Protein AF-A0A5E7WND6-F1 (afdb_monomer_lite)

Secondary structure (DSSP, 8-state):
-HHHHHHHHHHHHHHHHHHHHHT-S-HHHHHHHHHHHHHHHHHHHHHTT-TTHHHHHHHHHTTS-HHHIIIIIIHHHHHHHHHHHS-HHHHHHSHHHHHHIIIIIHHHHHHHHHHHHHHHHHHHHHHHHHHH--S---SHHHHT--

Structure (mmCIF, N/CA/C/O backbone):
data_AF-A0A5E7WND6-F1
#
_entry.id   AF-A0A5E7WND6-F1
#
loop_
_atom_site.group_PDB
_atom_site.id
_atom_site.type_symbol
_atom_site.label_atom_id
_atom_site.label_alt_id
_atom_site.label_comp_id
_atom_site.label_asym_id
_atom_site.label_entity_id
_atom_site.label_seq_id
_atom_site.pdbx_PDB_ins_code
_atom_site.Cartn_x
_atom_site.Cartn_y
_atom_site.Cartn_z
_atom_site.occupancy
_atom_site.B_iso_or_equiv
_atom_site.auth_seq_id
_atom_site.auth_comp_id
_atom_site.auth_asym_id
_atom_site.auth_atom_id
_atom_site.pdbx_PDB_model_num
ATOM 1 N N . MET A 1 1 ? 3.570 12.535 22.776 1.00 65.75 1 MET A N 1
ATOM 2 C CA . MET A 1 1 ? 4.221 12.004 21.556 1.00 65.75 1 MET A CA 1
ATOM 3 C C . MET A 1 1 ? 4.885 10.653 21.803 1.00 65.75 1 MET A C 1
ATOM 5 O O . MET A 1 1 ? 4.454 9.694 21.185 1.00 65.75 1 MET A O 1
ATOM 9 N N . LEU A 1 2 ? 5.849 10.535 22.729 1.00 79.25 2 LEU A N 1
ATOM 10 C CA . LEU A 1 2 ? 6.517 9.253 23.033 1.00 79.25 2 LEU A CA 1
ATOM 11 C C . LEU A 1 2 ? 5.555 8.154 23.518 1.00 79.25 2 LEU A C 1
ATOM 13 O O . LEU A 1 2 ? 5.620 7.045 23.006 1.00 79.25 2 LEU A O 1
ATOM 17 N N . GLU A 1 3 ? 4.613 8.477 24.409 1.00 84.69 3 GLU A N 1
ATOM 18 C CA . GLU A 1 3 ? 3.592 7.526 24.892 1.00 84.69 3 GLU A CA 1
ATOM 19 C C . GLU A 1 3 ? 2.728 6.946 23.763 1.00 84.69 3 GLU A C 1
ATOM 21 O O . GLU A 1 3 ? 2.424 5.758 23.744 1.00 84.69 3 GLU A O 1
ATOM 26 N N . LEU A 1 4 ? 2.362 7.781 22.784 1.00 78.75 4 LEU A N 1
ATOM 27 C CA . LEU A 1 4 ? 1.543 7.363 21.650 1.00 78.75 4 LEU A CA 1
ATOM 28 C C . LEU A 1 4 ? 2.340 6.411 20.750 1.00 78.75 4 LEU A C 1
ATOM 30 O O . LEU A 1 4 ? 1.873 5.323 20.429 1.00 78.75 4 LEU A O 1
ATOM 34 N N . VAL A 1 5 ? 3.576 6.790 20.405 1.00 81.62 5 VAL A N 1
ATOM 35 C CA . VAL A 1 5 ? 4.489 5.958 19.606 1.00 81.62 5 VAL A CA 1
ATOM 36 C C . VAL A 1 5 ? 4.764 4.627 20.310 1.00 81.62 5 VAL A C 1
ATOM 38 O O . VAL A 1 5 ? 4.697 3.580 19.672 1.00 81.62 5 VAL A O 1
ATOM 41 N N . ALA A 1 6 ? 4.994 4.638 21.624 1.00 86.56 6 ALA A N 1
ATOM 42 C CA . ALA A 1 6 ? 5.178 3.429 22.419 1.00 86.56 6 ALA A CA 1
ATOM 43 C C . ALA A 1 6 ? 3.924 2.540 22.414 1.00 86.56 6 ALA A C 1
ATOM 45 O O . ALA A 1 6 ? 4.040 1.334 22.204 1.00 86.56 6 ALA A O 1
ATOM 46 N N . ALA A 1 7 ? 2.728 3.119 22.562 1.00 85.06 7 ALA A N 1
ATOM 47 C CA . ALA A 1 7 ? 1.472 2.379 22.469 1.00 85.06 7 ALA A CA 1
ATOM 48 C C . ALA A 1 7 ? 1.287 1.733 21.083 1.00 85.06 7 ALA A C 1
ATOM 50 O O . ALA A 1 7 ? 0.953 0.551 21.009 1.00 85.06 7 ALA A O 1
ATOM 51 N N . PHE A 1 8 ? 1.573 2.456 19.993 1.00 82.56 8 PHE A N 1
ATOM 52 C CA . PHE A 1 8 ? 1.521 1.917 18.628 1.00 82.56 8 PHE A CA 1
ATOM 53 C C . PHE A 1 8 ? 2.564 0.818 18.386 1.00 82.56 8 PHE A C 1
ATOM 55 O O . PHE A 1 8 ? 2.237 -0.194 17.763 1.00 82.56 8 PHE A O 1
ATOM 62 N N . ILE A 1 9 ? 3.793 0.964 18.893 1.00 86.44 9 ILE A N 1
ATOM 63 C CA . ILE A 1 9 ? 4.840 -0.067 18.789 1.00 86.44 9 ILE A CA 1
ATOM 64 C C . ILE A 1 9 ? 4.449 -1.314 19.590 1.00 86.44 9 ILE A C 1
ATOM 66 O O . ILE A 1 9 ? 4.546 -2.424 19.064 1.00 86.44 9 ILE A O 1
ATOM 70 N N . CYS A 1 10 ? 3.959 -1.156 20.823 1.00 89.50 10 CYS A N 1
ATOM 71 C CA . CYS A 1 10 ? 3.466 -2.264 21.644 1.00 89.50 10 CYS A CA 1
ATOM 72 C C . CYS A 1 10 ? 2.289 -2.975 20.975 1.00 89.50 10 CYS A C 1
ATOM 74 O O . CYS A 1 10 ? 2.291 -4.201 20.888 1.00 89.50 10 CYS A O 1
ATOM 76 N N . LEU A 1 11 ? 1.320 -2.221 20.450 1.00 83.75 11 LEU A N 1
ATOM 77 C CA . LEU A 1 11 ? 0.174 -2.769 19.733 1.00 83.75 11 LEU A CA 1
ATOM 78 C C . LEU A 1 11 ? 0.629 -3.526 18.476 1.00 83.75 11 LEU A C 1
ATOM 80 O O . LEU A 1 11 ? 0.272 -4.684 18.301 1.00 83.75 11 LEU A O 1
ATOM 84 N N . THR A 1 12 ? 1.490 -2.928 17.651 1.00 83.69 12 THR A N 1
ATOM 85 C CA . THR A 1 12 ? 2.042 -3.565 16.440 1.00 83.69 12 THR A CA 1
ATOM 86 C C . THR A 1 12 ? 2.806 -4.842 16.778 1.00 83.69 12 THR A C 1
ATOM 88 O O . THR A 1 12 ? 2.627 -5.865 16.116 1.00 83.69 12 THR A O 1
ATOM 91 N N . THR A 1 13 ? 3.618 -4.816 17.835 1.00 84.31 13 THR A N 1
ATOM 92 C CA . THR A 1 13 ? 4.364 -5.985 18.321 1.00 84.31 13 THR A CA 1
ATOM 93 C C . THR A 1 13 ? 3.415 -7.070 18.818 1.00 84.31 13 THR A C 1
ATOM 95 O O . THR A 1 13 ? 3.616 -8.239 18.501 1.00 84.31 13 THR A O 1
ATOM 98 N N . LEU A 1 14 ? 2.345 -6.702 19.527 1.00 85.12 14 LEU A N 1
ATOM 99 C CA . LEU A 1 14 ? 1.325 -7.634 20.001 1.00 85.12 14 LEU A CA 1
ATOM 100 C C . LEU A 1 14 ? 0.565 -8.275 18.832 1.00 85.12 14 LEU A C 1
ATOM 102 O O . LEU A 1 14 ? 0.455 -9.500 18.789 1.00 85.12 14 LEU A O 1
ATOM 106 N N . LEU A 1 15 ? 0.108 -7.491 17.849 1.00 75.56 1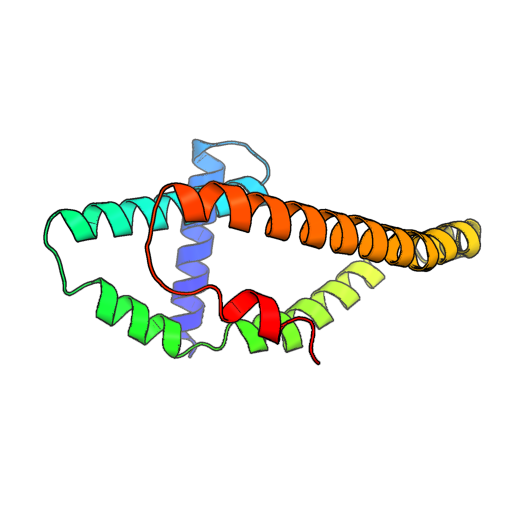5 LEU A N 1
ATOM 107 C CA . LEU A 1 15 ? -0.538 -8.025 16.642 1.00 75.56 15 LEU A CA 1
ATOM 108 C C . LEU A 1 15 ? 0.413 -8.924 15.838 1.00 75.56 15 LEU A C 1
ATOM 110 O O . LEU A 1 15 ? -0.004 -9.979 15.360 1.00 75.56 15 LEU A O 1
ATOM 114 N N . THR A 1 16 ? 1.686 -8.541 15.718 1.00 76.88 16 THR A N 1
ATOM 115 C CA . THR A 1 16 ? 2.716 -9.332 15.022 1.00 76.88 16 THR A CA 1
ATOM 116 C C . THR A 1 16 ? 3.015 -10.634 15.764 1.00 76.88 16 THR A C 1
ATOM 118 O O . THR A 1 16 ? 3.137 -11.688 15.144 1.00 76.88 16 THR A O 1
ATOM 121 N N . TYR A 1 17 ? 3.072 -10.596 17.095 1.00 79.56 17 TYR A N 1
ATOM 122 C CA . TYR A 1 17 ? 3.277 -11.773 17.936 1.00 79.56 17 TYR A CA 1
ATOM 123 C C . TYR A 1 17 ? 2.102 -12.754 17.842 1.00 79.56 17 TYR A C 1
ATOM 125 O O . TYR A 1 17 ? 2.309 -13.951 17.630 1.00 79.56 17 TYR A O 1
ATOM 133 N N . VAL A 1 18 ? 0.865 -12.250 17.933 1.00 76.12 18 VAL A N 1
ATOM 134 C CA . VAL A 1 18 ? -0.351 -13.054 17.727 1.00 76.12 18 VAL A CA 1
ATOM 135 C C . VAL A 1 18 ? -0.338 -13.676 16.334 1.00 76.12 18 VAL A C 1
ATOM 137 O O . VAL A 1 18 ? -0.625 -14.866 16.188 1.00 76.12 18 VAL A O 1
ATOM 140 N N . ASN A 1 19 ? 0.059 -12.907 15.319 1.00 69.44 19 ASN A N 1
ATOM 141 C CA . ASN A 1 19 ? 0.145 -13.405 13.959 1.00 69.44 19 ASN A CA 1
ATOM 142 C C . ASN A 1 19 ? 1.172 -14.541 13.793 1.00 69.44 19 ASN A C 1
ATOM 144 O O . ASN A 1 19 ? 0.848 -15.585 13.220 1.00 69.44 19 ASN A O 1
ATOM 148 N N . PHE A 1 20 ? 2.373 -14.372 14.351 1.00 67.38 20 PHE A N 1
ATOM 149 C CA . PHE A 1 20 ? 3.433 -15.379 14.303 1.00 67.38 20 PHE A CA 1
ATOM 150 C C . PHE A 1 20 ? 3.044 -16.662 15.053 1.00 67.38 20 PHE A C 1
ATOM 152 O O . PHE A 1 20 ? 3.383 -17.762 14.618 1.00 67.38 20 PHE A O 1
ATOM 159 N N . ARG A 1 21 ? 2.298 -16.542 16.163 1.00 67.75 21 ARG A N 1
ATOM 160 C CA . ARG A 1 21 ? 1.903 -17.686 16.998 1.00 67.75 21 ARG A CA 1
ATOM 161 C C . ARG A 1 21 ? 0.748 -18.508 16.420 1.00 67.75 21 ARG A C 1
ATOM 163 O O . ARG A 1 21 ? 0.755 -19.722 16.607 1.00 67.75 21 ARG A O 1
ATOM 170 N N . PHE A 1 22 ? -0.232 -17.879 15.768 1.00 61.62 22 PHE A N 1
ATOM 171 C CA . PHE A 1 22 ? -1.451 -18.569 15.322 1.00 61.62 22 PHE A CA 1
ATOM 172 C C . PHE A 1 22 ? -1.434 -19.025 13.862 1.00 61.62 22 PHE A C 1
ATOM 174 O O . PHE A 1 22 ? -2.153 -19.965 13.534 1.00 61.62 22 PHE A O 1
ATOM 181 N N . ILE A 1 23 ? -0.680 -18.356 12.981 1.00 60.50 23 ILE A N 1
ATOM 182 C CA . ILE A 1 23 ? -0.946 -18.453 11.539 1.00 60.50 23 ILE A CA 1
ATOM 183 C C . ILE A 1 23 ? 0.254 -19.008 10.751 1.00 60.50 23 ILE A C 1
ATOM 185 O O . ILE A 1 23 ? 0.041 -19.738 9.792 1.00 60.50 23 ILE A O 1
ATOM 189 N N . GLY A 1 24 ? 1.511 -18.742 11.127 1.00 58.09 24 GLY A N 1
ATOM 190 C CA . GLY A 1 24 ? 2.678 -19.275 10.394 1.00 58.09 24 GLY A CA 1
ATOM 191 C C . GLY A 1 24 ? 2.791 -18.824 8.922 1.00 58.09 24 GLY A C 1
ATOM 192 O O . GLY A 1 24 ? 3.603 -19.369 8.178 1.00 58.09 24 GLY A O 1
ATOM 193 N N . LEU A 1 25 ? 1.988 -17.840 8.494 1.00 56.91 25 LEU A N 1
ATOM 194 C CA . LEU A 1 25 ? 2.038 -17.226 7.163 1.00 56.91 25 LEU A CA 1
ATOM 195 C C . LEU A 1 25 ? 3.001 -16.020 7.133 1.00 56.91 25 LEU A C 1
ATOM 197 O O . LEU A 1 25 ? 3.330 -15.473 8.188 1.00 56.91 25 LEU A O 1
ATOM 201 N N . PRO A 1 26 ? 3.434 -15.576 5.932 1.00 69.62 26 PRO A N 1
ATOM 202 C CA . PRO A 1 26 ? 4.257 -14.384 5.756 1.00 69.62 26 PRO A CA 1
ATOM 203 C C . PRO A 1 26 ? 3.719 -13.178 6.550 1.00 69.62 26 PRO A C 1
ATOM 205 O O . PRO A 1 26 ? 2.513 -12.904 6.495 1.00 69.62 26 PRO A O 1
ATOM 208 N N . PRO A 1 27 ? 4.590 -12.426 7.249 1.00 69.56 27 PRO A N 1
ATOM 209 C CA . PRO A 1 27 ? 4.184 -11.418 8.234 1.00 69.56 27 PRO A CA 1
ATOM 210 C C . PRO A 1 27 ? 3.282 -10.312 7.659 1.00 69.56 27 PRO A C 1
ATOM 212 O O . PRO A 1 27 ? 2.427 -9.781 8.361 1.00 69.56 27 PRO A O 1
ATOM 215 N N . THR A 1 28 ? 3.403 -9.998 6.368 1.00 78.75 28 THR A N 1
ATOM 216 C CA . THR A 1 28 ? 2.577 -8.994 5.675 1.00 78.75 28 THR A CA 1
ATOM 217 C C . THR A 1 28 ? 1.109 -9.398 5.535 1.00 78.75 28 THR A C 1
ATOM 219 O O . THR A 1 28 ? 0.222 -8.600 5.836 1.00 78.75 28 THR A O 1
ATOM 222 N N . ILE A 1 29 ? 0.830 -10.636 5.117 1.00 80.81 29 ILE A N 1
ATOM 223 C CA . ILE A 1 29 ? -0.546 -11.157 5.003 1.00 80.81 29 ILE A CA 1
ATOM 224 C C . ILE A 1 29 ? -1.174 -11.229 6.393 1.00 80.81 29 ILE A C 1
ATOM 226 O O . ILE A 1 29 ? -2.340 -10.902 6.606 1.00 80.81 29 ILE A O 1
ATOM 230 N N . GLY A 1 30 ? -0.360 -11.631 7.356 1.00 77.31 30 GLY A N 1
ATOM 231 C CA . GLY A 1 30 ? -0.778 -11.843 8.713 1.00 77.31 30 GLY A CA 1
ATOM 232 C C . GLY A 1 30 ? -1.261 -10.602 9.457 1.00 77.31 30 GLY A C 1
ATOM 233 O O . GLY A 1 30 ? -2.340 -10.622 10.052 1.00 77.31 30 GLY A O 1
ATOM 234 N N . VAL A 1 31 ? -0.488 -9.518 9.387 1.00 80.56 31 VAL A N 1
ATOM 235 C CA . VAL A 1 31 ? -0.861 -8.229 9.992 1.00 80.56 31 VAL A CA 1
ATOM 236 C C . VAL A 1 31 ? -2.102 -7.635 9.313 1.00 80.56 31 VAL A C 1
ATOM 238 O O . VAL A 1 31 ? -2.960 -7.069 9.986 1.00 80.56 31 VAL A O 1
ATOM 241 N N . MET A 1 32 ? -2.252 -7.810 7.995 1.00 84.06 32 MET A N 1
ATOM 242 C CA . MET A 1 32 ? -3.440 -7.341 7.271 1.00 84.06 32 MET A CA 1
ATOM 243 C C . MET A 1 32 ? -4.717 -8.060 7.735 1.00 84.06 32 MET A C 1
ATOM 245 O O . MET A 1 32 ? -5.732 -7.412 7.992 1.00 84.06 32 MET A O 1
ATOM 249 N N . VAL A 1 33 ? -4.673 -9.388 7.889 1.00 84.38 33 VAL A N 1
ATOM 250 C CA . VAL A 1 33 ? -5.832 -10.182 8.334 1.00 84.38 33 VAL A CA 1
ATOM 251 C C . VAL A 1 33 ? -6.207 -9.872 9.783 1.00 84.38 33 VAL A C 1
ATOM 253 O O . VAL A 1 33 ? -7.394 -9.748 10.084 1.00 84.38 33 VAL A O 1
ATOM 256 N N . THR A 1 34 ? -5.233 -9.714 10.685 1.00 81.25 34 THR A N 1
ATOM 257 C CA . THR A 1 34 ? -5.524 -9.372 12.087 1.00 81.25 34 THR A CA 1
ATOM 258 C C . THR A 1 34 ? -6.104 -7.966 12.222 1.00 81.25 34 THR A C 1
ATOM 260 O O . THR A 1 34 ? -7.048 -7.787 12.990 1.00 81.25 34 THR A O 1
ATOM 263 N N . ALA A 1 35 ? -5.626 -6.993 11.438 1.00 83.25 35 ALA A N 1
ATOM 264 C CA . ALA A 1 35 ? -6.201 -5.648 11.393 1.00 83.25 35 ALA A CA 1
ATOM 265 C C . ALA A 1 35 ? -7.648 -5.651 10.863 1.00 83.25 35 ALA A C 1
ATOM 267 O O . ALA A 1 35 ? -8.525 -5.023 11.458 1.00 83.25 35 ALA A O 1
ATOM 268 N N . LEU A 1 36 ? -7.921 -6.405 9.791 1.00 85.94 36 LEU A N 1
ATOM 269 C CA . LEU A 1 36 ? -9.275 -6.568 9.249 1.00 85.94 36 LEU A CA 1
ATOM 270 C C . LEU A 1 36 ? -10.215 -7.250 10.246 1.00 85.94 36 LEU A C 1
ATOM 272 O O . LEU A 1 36 ? -11.326 -6.772 10.467 1.00 85.94 36 LEU A O 1
ATOM 276 N N . MET A 1 37 ? -9.766 -8.331 10.885 1.00 85.81 37 MET A N 1
ATOM 277 C CA . MET A 1 37 ? -10.540 -9.004 11.927 1.00 85.81 37 MET A CA 1
ATOM 278 C C . MET A 1 37 ? -10.828 -8.068 13.095 1.00 85.81 37 MET A C 1
ATOM 280 O O . MET A 1 37 ? -11.966 -8.008 13.538 1.00 85.81 37 MET A O 1
ATOM 284 N N . PHE A 1 38 ? -9.843 -7.296 13.557 1.00 82.81 38 PHE A N 1
ATOM 285 C CA . PHE A 1 38 ? -10.037 -6.319 14.627 1.00 82.81 38 PHE A CA 1
ATOM 286 C C . PHE A 1 38 ? -11.072 -5.249 14.248 1.00 82.81 38 PHE A C 1
ATOM 288 O O . PHE A 1 38 ? -11.950 -4.942 15.051 1.00 82.81 38 PHE A O 1
ATOM 295 N N . SER A 1 39 ? -11.030 -4.745 13.010 1.00 83.38 39 SER A N 1
ATOM 296 C CA . SER A 1 39 ? -12.030 -3.805 12.488 1.00 83.38 39 SER A CA 1
ATOM 297 C C . SER A 1 39 ? -13.438 -4.414 12.451 1.00 83.38 39 SER A C 1
ATOM 299 O O . SER A 1 39 ? -14.383 -3.790 12.930 1.00 83.38 39 SER A O 1
ATOM 301 N N . LEU A 1 40 ? -13.582 -5.654 11.972 1.00 85.00 40 LEU A N 1
ATOM 302 C CA . LEU A 1 40 ? -14.865 -6.365 11.968 1.00 85.00 40 LEU A CA 1
ATOM 303 C C . LEU A 1 40 ? -15.384 -6.642 13.384 1.00 85.00 40 LEU A C 1
ATOM 305 O O . LEU A 1 40 ? -16.583 -6.535 13.631 1.00 85.00 40 LEU A O 1
ATOM 309 N N . LEU A 1 41 ? -14.494 -6.978 14.317 1.00 84.06 41 LEU A N 1
ATOM 310 C CA . LEU A 1 41 ? -14.837 -7.258 15.710 1.00 84.06 41 LEU A CA 1
ATOM 311 C C . LEU A 1 41 ? -15.322 -5.984 16.410 1.00 84.06 41 LEU A C 1
ATOM 313 O O . LEU A 1 41 ? -16.358 -6.017 17.070 1.00 84.06 41 LEU A O 1
ATOM 317 N N . LEU A 1 42 ? -14.640 -4.853 16.197 1.00 78.75 42 LEU A N 1
ATOM 318 C CA . LEU A 1 42 ? -15.084 -3.534 16.661 1.00 78.75 42 LEU A CA 1
ATOM 319 C C . LEU A 1 42 ? -16.443 -3.142 16.067 1.00 78.75 42 LEU A C 1
ATOM 321 O O . LEU A 1 42 ? -17.329 -2.718 16.808 1.00 78.75 42 LEU A O 1
ATOM 325 N N . GLN A 1 43 ? -16.638 -3.339 14.760 1.00 80.81 43 GLN A N 1
ATOM 326 C CA . GLN A 1 43 ? -17.919 -3.067 14.101 1.00 80.81 43 GLN A CA 1
ATOM 327 C C . GLN A 1 43 ? -19.044 -3.963 14.650 1.00 80.81 43 GLN A C 1
ATOM 329 O O . GLN A 1 43 ? -20.163 -3.496 14.864 1.00 80.81 43 GLN A O 1
ATOM 334 N N . GLY A 1 44 ? -18.752 -5.240 14.913 1.00 81.31 44 GLY A N 1
ATOM 335 C CA . GLY A 1 44 ? -19.697 -6.184 15.512 1.00 81.31 44 GLY A CA 1
ATOM 336 C C . GLY A 1 44 ? -20.052 -5.837 16.960 1.00 81.31 44 GLY A C 1
ATOM 337 O O . GLY A 1 44 ? -21.219 -5.905 17.341 1.00 81.31 44 GLY A O 1
ATOM 338 N N . LEU A 1 45 ? -19.070 -5.400 17.754 1.00 77.38 45 LEU A N 1
ATOM 339 C CA . LEU A 1 45 ? -19.267 -4.912 19.124 1.00 77.38 45 LEU A CA 1
ATOM 340 C C . LEU A 1 45 ? -20.106 -3.624 19.164 1.00 77.38 45 LEU A C 1
ATOM 342 O O . LEU A 1 45 ? -20.927 -3.468 20.068 1.00 77.38 45 LEU A O 1
ATOM 346 N N . SER A 1 46 ? -19.950 -2.734 18.177 1.00 71.38 46 SER A N 1
ATOM 347 C CA . SER A 1 46 ? -20.763 -1.513 18.048 1.00 71.38 46 SER A CA 1
ATOM 348 C C . SER A 1 46 ? -22.256 -1.842 17.886 1.00 71.38 46 SER A C 1
ATOM 350 O O . SER A 1 46 ? -23.105 -1.247 18.552 1.00 71.38 46 SER A O 1
ATOM 352 N N . PHE A 1 47 ? -22.584 -2.889 17.119 1.00 69.19 47 PHE A N 1
ATOM 353 C CA . PHE A 1 47 ? -23.965 -3.342 16.900 1.00 69.19 47 PHE A CA 1
ATOM 354 C C . PHE A 1 47 ? -24.656 -3.885 18.170 1.00 69.19 47 PHE A C 1
ATOM 356 O O . PHE A 1 47 ? -25.882 -3.907 18.243 1.00 69.19 47 PHE A O 1
ATOM 363 N N . ILE A 1 48 ? -23.883 -4.304 19.180 1.00 68.94 48 ILE A N 1
ATOM 364 C CA . ILE A 1 48 ? -24.373 -4.862 20.456 1.00 68.94 48 ILE A CA 1
ATOM 365 C C . ILE A 1 48 ? -24.577 -3.784 21.547 1.00 68.94 48 ILE A C 1
ATOM 367 O O . ILE A 1 48 ? -25.087 -4.089 22.624 1.00 68.94 48 ILE A O 1
ATOM 371 N N . GLY A 1 49 ? -24.308 -2.503 21.254 1.00 59.56 49 GLY A N 1
ATOM 372 C CA . GLY A 1 49 ? -24.827 -1.385 22.057 1.00 59.56 49 GLY A CA 1
ATOM 373 C C . GLY A 1 49 ? -23.830 -0.683 22.984 1.00 59.56 49 GLY A C 1
ATOM 374 O O . GLY A 1 49 ? -24.220 -0.236 24.061 1.00 59.56 49 GLY A O 1
ATOM 375 N N . TYR A 1 50 ? -22.566 -0.524 22.573 1.00 55.81 50 TYR A N 1
ATOM 376 C CA . TYR A 1 50 ? -21.588 0.323 23.279 1.00 55.81 50 TYR A CA 1
ATOM 377 C C . TYR A 1 50 ? -21.196 1.563 22.436 1.00 55.81 50 TYR A C 1
ATOM 379 O O . TYR A 1 50 ? -20.115 1.596 21.847 1.00 55.81 50 TYR A O 1
ATOM 387 N N . PRO A 1 51 ? -22.049 2.607 22.364 1.00 58.25 51 PRO A N 1
ATOM 388 C CA . PRO A 1 51 ? -21.882 3.735 21.433 1.00 58.25 51 PRO A CA 1
ATOM 389 C C . PRO A 1 51 ? -20.729 4.708 21.762 1.00 58.25 51 PRO A C 1
ATOM 391 O O . PRO A 1 51 ? -20.495 5.645 21.013 1.00 58.25 51 PRO A O 1
ATOM 394 N N . GLY A 1 52 ? -19.992 4.519 22.864 1.00 58.84 52 GLY A N 1
ATOM 395 C CA . GLY A 1 52 ? -18.954 5.466 23.313 1.00 58.84 52 GLY A CA 1
ATOM 396 C C . GLY A 1 52 ? -17.507 5.122 22.930 1.00 58.84 52 GLY A C 1
ATOM 397 O O . GLY A 1 52 ? -16.601 5.916 23.187 1.00 58.84 52 GLY A O 1
ATOM 398 N N . LEU A 1 53 ? -17.251 3.935 22.369 1.00 58.91 53 LEU A N 1
ATOM 399 C CA . LEU A 1 53 ? -15.888 3.507 22.009 1.00 58.91 53 LEU A CA 1
ATOM 400 C C . LEU A 1 53 ? -15.422 4.118 20.683 1.00 58.91 53 LEU A C 1
ATOM 402 O O . LEU A 1 53 ? -14.242 4.426 20.530 1.00 58.91 53 LEU A O 1
ATOM 406 N N . GLU A 1 54 ? -16.347 4.328 19.751 1.00 62.12 54 GLU A N 1
ATOM 407 C CA . GLU A 1 54 ? -16.034 4.787 18.400 1.00 62.12 54 GLU A CA 1
ATOM 408 C C . GLU A 1 54 ? -15.558 6.246 18.387 1.00 62.12 54 GLU A C 1
ATOM 410 O O . GLU A 1 54 ? -14.522 6.545 17.798 1.00 62.12 54 GLU A O 1
ATOM 415 N N . GLU A 1 55 ? -16.220 7.136 19.135 1.00 63.31 55 GLU A N 1
ATOM 416 C CA . GLU A 1 55 ? -15.848 8.557 19.215 1.00 63.31 55 GLU A CA 1
ATOM 417 C C . GLU A 1 55 ? -14.452 8.770 19.816 1.00 63.31 55 GLU A C 1
ATOM 419 O O . GLU A 1 55 ? -13.667 9.580 19.319 1.00 63.31 55 GLU A O 1
ATOM 424 N N . ARG A 1 56 ? -14.099 8.007 20.859 1.00 63.81 56 ARG A N 1
ATOM 425 C CA . ARG A 1 56 ? -12.758 8.068 21.459 1.00 63.81 56 ARG A CA 1
ATOM 426 C C . ARG A 1 56 ? -11.698 7.579 20.484 1.00 63.81 56 ARG A C 1
ATOM 428 O O . ARG A 1 56 ? -10.674 8.234 20.323 1.00 63.81 56 ARG A O 1
ATOM 435 N N . VAL A 1 57 ? -11.942 6.459 19.811 1.00 63.28 57 VAL A N 1
ATOM 436 C CA . VAL A 1 57 ? -11.004 5.913 18.822 1.00 63.28 57 VAL A CA 1
ATOM 437 C C . VAL A 1 57 ? -10.833 6.879 17.642 1.00 63.28 57 VAL A C 1
ATOM 439 O O . VAL A 1 57 ? -9.700 7.140 17.240 1.00 63.28 57 VAL A O 1
ATOM 442 N N . GLN A 1 58 ? -11.911 7.498 17.155 1.00 65.94 58 GLN A N 1
ATOM 443 C CA . GLN A 1 58 ? -11.856 8.503 16.087 1.00 65.94 58 GLN A CA 1
ATOM 444 C C . GLN A 1 58 ? -11.065 9.755 16.488 1.00 65.94 58 GLN A C 1
ATOM 446 O O . GLN A 1 58 ? -10.264 10.243 15.693 1.00 65.94 58 GLN A O 1
ATOM 451 N N . GLN A 1 59 ? -11.219 10.250 17.720 1.00 68.56 59 GLN A N 1
ATOM 452 C CA . GLN A 1 59 ? -10.444 11.396 18.211 1.00 68.56 59 GLN A CA 1
ATOM 453 C C . GLN A 1 59 ? -8.946 11.091 18.337 1.00 68.56 59 GLN A C 1
ATOM 455 O O . GLN A 1 59 ? -8.129 11.963 18.050 1.00 68.56 59 GLN A O 1
ATOM 460 N N . LEU A 1 60 ? -8.571 9.868 18.735 1.00 64.69 60 LEU A N 1
ATOM 461 C CA . LEU A 1 60 ? -7.164 9.453 18.781 1.00 64.69 60 LEU A CA 1
ATOM 462 C C . LEU A 1 60 ? -6.555 9.311 17.376 1.00 64.69 60 LEU A C 1
ATOM 464 O O . LEU A 1 60 ? -5.398 9.675 17.173 1.00 64.69 60 LEU A O 1
ATOM 468 N N . ILE A 1 61 ? -7.321 8.797 16.411 1.00 66.56 61 ILE A N 1
ATOM 469 C CA . ILE A 1 61 ? -6.868 8.600 15.024 1.00 66.56 61 ILE A CA 1
ATOM 470 C C . ILE A 1 61 ? -6.793 9.940 14.277 1.00 66.56 61 ILE A C 1
ATOM 472 O O . ILE A 1 61 ? -5.829 10.175 13.557 1.00 66.56 61 ILE A O 1
ATOM 476 N N . GLY A 1 62 ? -7.755 10.845 14.484 1.00 67.75 62 GLY A N 1
ATOM 477 C CA . GLY A 1 62 ? -7.814 12.154 13.818 1.00 67.75 62 GLY A CA 1
ATOM 478 C C . GLY A 1 62 ? -6.703 13.135 14.213 1.00 67.75 62 GLY A C 1
ATOM 479 O O . GLY A 1 62 ? -6.549 14.169 13.572 1.00 67.75 62 GLY A O 1
ATOM 480 N N . GLN A 1 63 ? -5.915 12.825 15.245 1.00 68.06 63 GLN A N 1
ATOM 481 C CA . GLN A 1 63 ? -4.727 13.604 15.615 1.00 68.06 63 GLN A CA 1
ATOM 482 C C . GLN A 1 63 ? -3.494 13.265 14.767 1.00 68.06 63 GLN A C 1
ATOM 484 O O . GLN A 1 63 ? -2.492 13.978 14.843 1.00 68.06 63 GLN A O 1
ATOM 489 N N . ILE A 1 64 ? -3.541 12.180 13.990 1.00 67.62 64 ILE A N 1
ATOM 490 C CA . ILE A 1 64 ? -2.412 11.685 13.205 1.00 67.62 64 ILE A CA 1
ATOM 491 C C . ILE A 1 64 ? -2.760 11.802 11.724 1.00 67.62 64 ILE A C 1
ATOM 493 O O . ILE A 1 64 ? -3.644 11.111 11.220 1.00 67.62 64 ILE A O 1
ATOM 497 N N . ASP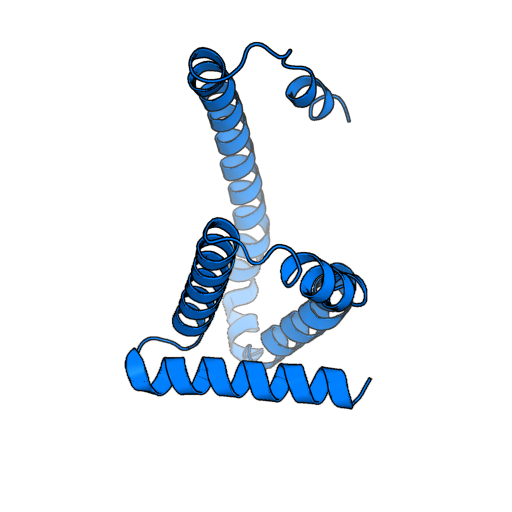 A 1 65 ? -2.016 12.640 11.006 1.00 73.88 65 ASP A N 1
ATOM 498 C CA . ASP A 1 65 ? -2.091 12.694 9.549 1.00 73.88 65 ASP A CA 1
ATOM 499 C C . ASP A 1 65 ? -1.277 11.536 8.952 1.00 73.88 65 ASP A C 1
ATOM 501 O O . ASP A 1 65 ? -0.113 11.667 8.567 1.00 73.88 65 ASP A O 1
ATOM 505 N N . PHE A 1 66 ? -1.877 10.341 8.952 1.00 76.81 66 PHE A N 1
ATOM 506 C CA . PHE A 1 66 ? -1.263 9.151 8.359 1.00 76.81 66 PHE A CA 1
ATOM 507 C C . PHE A 1 66 ? -0.946 9.365 6.879 1.00 76.81 66 PHE A C 1
ATOM 509 O O . PHE A 1 66 ? 0.028 8.804 6.387 1.00 76.81 66 PHE A O 1
ATOM 516 N N . GLY A 1 67 ? -1.752 10.167 6.177 1.00 84.00 67 GLY A N 1
ATOM 517 C CA . GLY A 1 67 ? -1.531 10.492 4.774 1.00 84.00 67 GLY A CA 1
ATOM 518 C C . GLY A 1 67 ? -0.178 11.163 4.583 1.00 84.00 67 GLY A C 1
ATOM 519 O O . GLY A 1 67 ? 0.653 10.636 3.845 1.00 84.00 67 GLY A O 1
ATOM 520 N N . ASP A 1 68 ? 0.069 12.258 5.299 1.00 84.31 68 ASP A N 1
ATOM 521 C CA . ASP A 1 68 ? 1.331 13.000 5.213 1.00 84.31 68 ASP A CA 1
ATOM 522 C C . ASP A 1 68 ? 2.532 12.168 5.697 1.00 84.31 68 ASP A C 1
ATOM 524 O O . ASP A 1 68 ? 3.559 12.079 5.019 1.00 84.31 68 ASP A O 1
ATOM 528 N N . LEU A 1 69 ? 2.391 11.450 6.815 1.00 83.75 69 LEU A N 1
ATOM 529 C CA . LEU A 1 69 ? 3.462 10.591 7.334 1.00 83.75 69 LEU A CA 1
ATOM 530 C C . LEU A 1 69 ? 3.830 9.455 6.363 1.00 83.75 69 LEU A C 1
ATOM 532 O O . LEU A 1 69 ? 5.011 9.159 6.165 1.00 83.75 69 LEU A O 1
ATOM 536 N N . LEU A 1 70 ? 2.844 8.806 5.740 1.00 84.75 70 LEU A N 1
ATOM 537 C CA . LEU A 1 70 ? 3.083 7.678 4.837 1.00 84.75 70 LEU A CA 1
ATOM 538 C C . LEU A 1 70 ? 3.541 8.143 3.448 1.00 84.75 70 LEU A C 1
ATOM 540 O O . LEU A 1 70 ? 4.495 7.578 2.906 1.00 84.75 70 LEU A O 1
ATOM 544 N N . MET A 1 71 ? 2.886 9.159 2.879 1.00 88.88 71 MET A N 1
ATOM 545 C CA . MET A 1 71 ? 3.194 9.663 1.536 1.00 88.88 71 MET A CA 1
ATOM 546 C C . MET A 1 71 ? 4.480 10.480 1.497 1.00 88.88 71 MET A C 1
ATOM 548 O O . MET A 1 71 ? 5.301 10.262 0.609 1.00 88.88 71 MET A O 1
ATOM 552 N N . ASN A 1 72 ? 4.667 11.409 2.436 1.00 87.81 72 ASN A N 1
ATOM 553 C CA . ASN A 1 72 ? 5.773 12.362 2.371 1.00 87.81 72 ASN A CA 1
ATOM 554 C C . ASN A 1 72 ? 7.063 11.780 2.976 1.00 87.81 72 ASN A C 1
ATOM 556 O O . ASN A 1 72 ? 8.147 11.910 2.399 1.00 87.81 72 ASN A O 1
ATOM 560 N N . TRP A 1 73 ? 6.950 11.070 4.103 1.00 88.69 73 TRP A N 1
ATOM 561 C CA . TRP A 1 73 ? 8.109 10.510 4.806 1.00 88.69 73 TRP A CA 1
ATOM 562 C C . TRP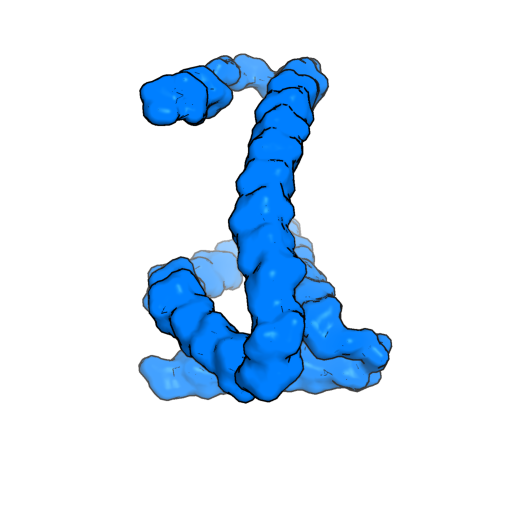 A 1 73 ? 8.374 9.045 4.456 1.00 88.69 73 TRP A C 1
ATOM 564 O O . TRP A 1 73 ? 9.435 8.717 3.919 1.00 88.69 73 TRP A O 1
ATOM 574 N N . MET A 1 74 ? 7.433 8.146 4.763 1.00 90.75 74 MET A N 1
ATOM 575 C CA . MET A 1 74 ? 7.700 6.703 4.731 1.00 90.75 74 MET A CA 1
ATOM 576 C C . MET A 1 74 ? 8.006 6.188 3.317 1.00 90.75 74 MET A C 1
ATOM 578 O O . MET A 1 74 ? 8.948 5.414 3.151 1.00 90.75 74 MET A O 1
ATOM 582 N N . LEU A 1 75 ? 7.277 6.645 2.291 1.00 91.56 75 LEU A N 1
ATOM 583 C CA . LEU A 1 75 ? 7.552 6.283 0.895 1.00 91.56 75 LEU A CA 1
ATOM 584 C C . LEU A 1 75 ? 8.954 6.694 0.440 1.00 91.56 75 LEU A C 1
ATOM 586 O O . LEU A 1 75 ? 9.649 5.886 -0.171 1.00 91.56 75 LEU A O 1
ATOM 590 N N . SER A 1 76 ? 9.389 7.914 0.760 1.00 90.94 76 SER A N 1
ATOM 591 C CA . SER A 1 76 ? 10.720 8.412 0.398 1.00 90.94 76 SER A CA 1
ATOM 592 C C . SER A 1 76 ? 11.826 7.532 0.994 1.00 90.94 76 SER A C 1
ATOM 594 O O . SER A 1 76 ? 12.750 7.121 0.287 1.00 90.94 76 SER A O 1
ATOM 596 N N . PHE A 1 77 ? 11.698 7.155 2.272 1.00 91.69 77 PHE A N 1
ATOM 597 C CA . PHE A 1 77 ? 12.632 6.229 2.920 1.00 91.69 77 PHE A CA 1
ATOM 598 C C . PHE A 1 77 ? 12.570 4.812 2.336 1.00 91.69 77 PHE A C 1
ATOM 600 O O . PHE A 1 77 ? 13.615 4.185 2.166 1.00 91.69 77 PHE A O 1
ATOM 607 N N . LEU A 1 78 ? 11.379 4.309 1.995 1.00 91.75 78 LEU A N 1
ATOM 608 C CA . LEU A 1 78 ? 11.209 2.989 1.378 1.00 91.75 78 LEU A CA 1
ATOM 609 C C . LEU A 1 78 ? 11.800 2.928 -0.035 1.00 91.75 78 LEU A C 1
ATOM 611 O O . LEU A 1 78 ? 12.427 1.928 -0.381 1.00 91.75 78 LEU A O 1
ATOM 615 N N . LEU A 1 79 ? 11.657 3.988 -0.833 1.00 90.31 79 LEU A N 1
ATOM 616 C CA . LEU A 1 79 ? 12.268 4.087 -2.162 1.00 90.31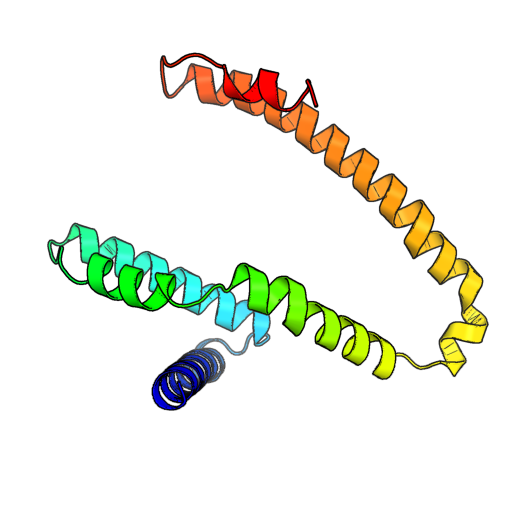 79 LEU A CA 1
ATOM 617 C C . LEU A 1 79 ? 13.797 4.134 -2.070 1.00 90.31 79 LEU A C 1
ATOM 619 O O . LEU A 1 79 ? 14.479 3.472 -2.854 1.00 90.31 79 LEU A O 1
ATOM 623 N N . PHE A 1 80 ? 14.341 4.842 -1.077 1.00 89.06 80 PHE A N 1
ATOM 624 C CA . PHE A 1 80 ? 15.777 4.832 -0.801 1.00 89.06 80 PHE A CA 1
ATOM 625 C C . PHE A 1 80 ? 16.271 3.452 -0.337 1.00 89.06 80 PHE A C 1
ATOM 627 O O . PHE A 1 80 ? 17.257 2.938 -0.865 1.00 89.06 80 PHE A O 1
ATOM 634 N N . ALA A 1 81 ? 15.566 2.811 0.599 1.00 90.31 81 ALA A N 1
ATOM 635 C CA . ALA A 1 81 ? 15.899 1.470 1.078 1.00 90.31 81 ALA A CA 1
ATOM 636 C C . ALA A 1 81 ? 15.820 0.420 -0.046 1.00 90.31 81 ALA A C 1
ATOM 638 O O . ALA A 1 81 ? 16.696 -0.439 -0.157 1.00 90.31 81 ALA A O 1
ATOM 639 N N . GLY A 1 82 ? 14.812 0.527 -0.915 1.00 85.50 82 GLY A N 1
ATOM 640 C CA . GLY A 1 82 ? 14.675 -0.296 -2.112 1.00 85.50 82 GLY A CA 1
ATOM 641 C C . GLY A 1 82 ? 15.845 -0.108 -3.077 1.00 85.50 82 GLY A C 1
ATOM 642 O O . GLY A 1 82 ? 16.380 -1.094 -3.570 1.00 85.50 82 GLY A O 1
ATOM 643 N N . ALA A 1 83 ? 16.305 1.128 -3.288 1.00 86.50 83 ALA A N 1
ATOM 644 C CA . ALA A 1 83 ? 17.477 1.405 -4.118 1.00 86.50 83 ALA A CA 1
ATOM 645 C C . ALA A 1 83 ? 18.793 0.886 -3.503 1.00 86.50 83 ALA A C 1
ATOM 647 O O . ALA A 1 83 ? 19.682 0.478 -4.246 1.00 86.50 83 ALA A O 1
ATOM 648 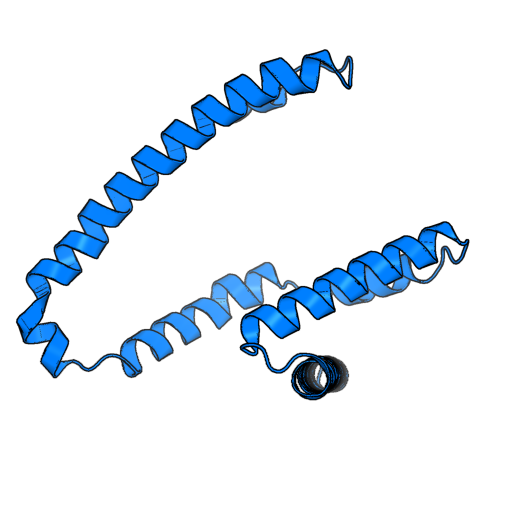N N . LEU A 1 84 ? 18.920 0.865 -2.169 1.00 85.94 84 LEU A N 1
ATOM 649 C CA . LEU A 1 84 ? 20.121 0.386 -1.468 1.00 85.94 84 LEU A CA 1
ATOM 650 C C . LEU A 1 84 ? 20.225 -1.149 -1.460 1.00 85.94 84 LEU A C 1
ATOM 652 O O . LEU A 1 84 ? 21.323 -1.686 -1.572 1.00 85.94 84 LEU A O 1
ATOM 656 N N . HIS A 1 85 ? 19.097 -1.867 -1.391 1.00 83.19 85 HIS A N 1
ATOM 657 C CA . HIS A 1 85 ? 19.072 -3.335 -1.515 1.00 83.19 85 HIS A CA 1
ATOM 658 C C . HIS A 1 85 ? 19.434 -3.809 -2.939 1.00 83.19 85 HIS A C 1
ATOM 660 O O . HIS A 1 85 ? 19.800 -4.963 -3.154 1.00 83.19 85 HIS A O 1
ATOM 666 N N . VAL A 1 86 ? 19.333 -2.929 -3.935 1.00 79.38 86 VAL A N 1
ATOM 667 C CA . VAL A 1 86 ? 19.538 -3.271 -5.340 1.00 79.38 86 VAL A CA 1
ATOM 668 C C . VAL A 1 86 ? 21.028 -3.245 -5.703 1.00 79.38 86 VAL A C 1
ATOM 670 O O . VAL A 1 86 ? 21.695 -2.214 -5.648 1.00 79.38 86 VAL A O 1
ATOM 673 N N . ASN A 1 87 ? 21.554 -4.394 -6.141 1.00 78.12 87 ASN A N 1
ATOM 674 C CA . ASN A 1 87 ? 22.939 -4.511 -6.595 1.00 78.12 87 ASN A CA 1
ATOM 675 C C . ASN A 1 87 ? 23.180 -3.675 -7.865 1.00 78.12 87 ASN A C 1
ATOM 677 O O . ASN A 1 87 ? 22.791 -4.048 -8.974 1.00 78.12 87 ASN A O 1
ATOM 681 N N . LEU A 1 88 ? 23.892 -2.556 -7.706 1.00 74.00 88 LEU A N 1
ATOM 682 C CA . LEU A 1 88 ? 24.243 -1.627 -8.790 1.00 74.00 88 LEU A CA 1
ATOM 683 C C . LEU A 1 88 ? 25.042 -2.294 -9.928 1.00 74.00 88 LEU A C 1
ATOM 685 O O . LEU A 1 88 ? 24.988 -1.836 -11.072 1.00 74.00 88 LEU A O 1
ATOM 689 N N . ASN A 1 89 ? 25.768 -3.376 -9.626 1.00 73.69 89 ASN A N 1
ATOM 690 C CA . ASN A 1 89 ? 26.563 -4.122 -10.601 1.00 73.69 89 ASN A CA 1
ATOM 691 C C . ASN A 1 89 ? 25.679 -4.896 -11.602 1.00 73.69 89 ASN A C 1
ATOM 693 O O . ASN A 1 89 ? 25.909 -4.820 -12.809 1.00 73.69 89 ASN A O 1
ATOM 697 N N . ASP A 1 90 ? 24.610 -5.545 -11.126 1.00 72.44 90 ASP A N 1
ATOM 698 C CA . ASP A 1 90 ? 23.650 -6.265 -11.981 1.00 72.44 90 ASP A CA 1
ATOM 699 C C . ASP A 1 90 ? 22.762 -5.309 -12.790 1.00 72.44 90 ASP A C 1
ATOM 701 O O . ASP A 1 90 ? 22.457 -5.565 -13.963 1.00 72.44 90 ASP A O 1
ATOM 705 N N . LEU A 1 91 ? 22.421 -4.153 -12.207 1.00 67.25 91 LEU A N 1
ATOM 706 C CA . LEU A 1 91 ? 21.660 -3.095 -12.880 1.00 67.25 91 LEU A CA 1
ATOM 707 C C . LEU A 1 91 ? 22.367 -2.552 -14.116 1.00 67.25 91 LEU A C 1
ATOM 709 O O . LEU A 1 91 ? 21.716 -2.260 -15.118 1.00 67.25 91 LEU A O 1
ATOM 713 N N . ARG A 1 92 ? 23.696 -2.410 -14.071 1.00 69.62 92 ARG A N 1
ATOM 714 C CA . ARG A 1 92 ? 24.458 -1.871 -15.204 1.00 69.62 92 ARG A CA 1
ATOM 715 C C . ARG A 1 92 ? 24.397 -2.794 -16.423 1.00 69.62 92 ARG A C 1
ATOM 717 O O . ARG A 1 92 ? 24.323 -2.289 -17.544 1.00 69.62 92 ARG A O 1
ATOM 724 N N . SER A 1 93 ? 24.378 -4.108 -16.200 1.00 76.69 93 SER A N 1
ATOM 725 C CA . SER A 1 93 ? 24.259 -5.116 -17.260 1.00 76.69 93 SER A CA 1
ATOM 726 C C . SER A 1 93 ? 22.850 -5.141 -17.881 1.00 76.69 93 SER A C 1
ATOM 728 O O . SER A 1 93 ? 22.711 -5.240 -19.098 1.00 76.69 93 SER A O 1
ATOM 730 N N . HIS A 1 94 ? 21.800 -4.913 -17.077 1.00 77.69 94 HIS A N 1
ATOM 731 C CA . HIS A 1 94 ? 20.389 -5.016 -17.496 1.00 77.69 94 HIS A CA 1
ATOM 732 C C . HIS A 1 94 ? 19.626 -3.676 -17.529 1.00 77.69 94 HIS A C 1
ATOM 734 O O . HIS A 1 94 ? 18.394 -3.640 -17.478 1.00 77.69 94 HIS A O 1
ATOM 740 N N . ARG A 1 95 ? 20.337 -2.551 -17.665 1.00 80.69 95 ARG A N 1
ATOM 741 C CA . ARG A 1 95 ? 19.747 -1.196 -17.639 1.00 80.69 95 ARG A CA 1
ATOM 742 C C . ARG A 1 95 ? 18.676 -0.951 -18.708 1.00 80.69 95 ARG A C 1
ATOM 744 O O . ARG A 1 95 ? 17.725 -0.216 -18.467 1.00 80.69 95 ARG A O 1
ATOM 751 N N . TRP A 1 96 ? 18.827 -1.566 -19.882 1.00 84.38 96 TRP A N 1
ATOM 752 C CA . TRP A 1 96 ? 17.892 -1.424 -21.001 1.00 84.38 96 TRP A CA 1
ATOM 753 C C . TRP A 1 96 ? 16.551 -2.126 -20.730 1.00 84.38 96 TRP A C 1
ATOM 755 O O . TRP A 1 96 ? 15.523 -1.452 -20.807 1.00 84.38 96 TRP A O 1
ATOM 765 N N . PRO A 1 97 ? 16.527 -3.420 -20.342 1.00 86.88 97 PRO A N 1
ATOM 766 C CA . PRO A 1 97 ? 15.298 -4.091 -19.923 1.00 86.88 97 PRO A CA 1
ATOM 767 C C . PRO A 1 97 ? 14.563 -3.385 -18.782 1.00 86.88 97 PRO A C 1
ATOM 769 O O . PRO A 1 97 ? 13.358 -3.177 -18.882 1.00 86.88 97 PRO A O 1
ATOM 772 N N . ILE A 1 98 ? 15.275 -2.976 -17.725 1.00 87.00 98 ILE A N 1
ATOM 773 C CA . ILE A 1 98 ? 14.662 -2.334 -16.550 1.00 87.00 98 ILE A CA 1
ATOM 774 C C . ILE A 1 98 ? 14.048 -0.983 -16.936 1.00 87.00 98 ILE A C 1
ATOM 776 O O . ILE A 1 98 ? 12.913 -0.696 -16.561 1.00 87.00 98 ILE A O 1
ATOM 780 N N . GLY A 1 99 ? 14.760 -0.176 -17.731 1.00 89.00 99 GLY A N 1
ATOM 781 C CA . GLY A 1 99 ? 14.258 1.113 -18.211 1.00 89.00 99 GLY A CA 1
ATOM 782 C C . GLY A 1 99 ? 13.024 0.977 -19.106 1.00 89.00 99 GLY A C 1
ATOM 783 O O . GLY A 1 99 ? 12.064 1.731 -18.948 1.00 89.00 99 GLY A O 1
ATOM 784 N N . LEU A 1 100 ? 13.007 -0.015 -20.003 1.00 92.19 100 LEU A N 1
ATOM 785 C CA . LEU A 1 100 ? 11.839 -0.313 -20.837 1.00 92.19 100 LEU A CA 1
ATOM 786 C C . LEU A 1 100 ? 10.650 -0.799 -19.997 1.00 92.19 100 LEU A C 1
ATOM 788 O O . LEU A 1 100 ? 9.538 -0.315 -20.195 1.00 92.19 100 LEU A O 1
ATOM 792 N N . LEU A 1 101 ? 10.871 -1.691 -19.025 1.00 90.94 101 LEU A N 1
ATOM 793 C CA . LEU A 1 101 ? 9.808 -2.170 -18.133 1.00 90.94 101 LEU A CA 1
ATOM 794 C C . LEU A 1 101 ? 9.225 -1.035 -17.282 1.00 90.94 101 LEU A C 1
ATOM 796 O O . LEU A 1 101 ? 8.009 -0.929 -17.151 1.00 90.94 101 LEU A O 1
ATOM 800 N N . ALA A 1 102 ? 10.080 -0.170 -16.735 1.00 91.25 102 ALA A N 1
ATOM 801 C CA . ALA A 1 102 ? 9.656 0.937 -15.883 1.00 91.25 102 ALA A CA 1
ATOM 802 C C . ALA A 1 102 ? 8.908 2.041 -16.650 1.00 91.25 102 ALA A C 1
ATOM 804 O O . ALA A 1 102 ? 8.057 2.708 -16.075 1.00 91.25 102 ALA A O 1
ATOM 805 N N . THR A 1 103 ? 9.200 2.242 -17.937 1.00 94.50 103 THR A N 1
ATOM 806 C CA . THR A 1 103 ? 8.553 3.281 -18.755 1.00 94.50 103 THR A CA 1
ATOM 807 C C . THR A 1 103 ? 7.370 2.720 -19.534 1.00 94.50 103 THR A C 1
ATOM 809 O O . THR A 1 103 ? 6.220 3.033 -19.231 1.00 94.50 103 THR A O 1
ATOM 812 N N . PHE A 1 104 ? 7.626 1.838 -20.500 1.00 95.75 104 PHE A N 1
ATOM 813 C CA . PHE A 1 104 ? 6.583 1.253 -21.339 1.00 95.75 104 PHE A CA 1
ATOM 814 C C . PHE A 1 104 ? 5.642 0.358 -20.536 1.00 95.75 104 PHE A C 1
ATOM 816 O O . PHE A 1 104 ? 4.433 0.430 -20.740 1.00 95.75 104 PHE A O 1
ATOM 823 N N . GLY A 1 105 ? 6.160 -0.436 -19.594 1.00 94.88 105 GLY A N 1
ATOM 824 C CA . GLY A 1 105 ? 5.322 -1.291 -18.750 1.00 94.88 105 GLY A CA 1
ATOM 825 C C . GLY A 1 105 ? 4.355 -0.485 -17.884 1.00 94.88 105 GLY A C 1
ATOM 826 O O . GLY A 1 105 ? 3.169 -0.803 -17.847 1.00 94.88 105 GLY A O 1
ATOM 827 N N . VAL A 1 106 ? 4.818 0.604 -17.262 1.00 95.12 106 VAL A N 1
ATOM 828 C CA . VAL A 1 106 ? 3.957 1.476 -16.444 1.00 95.12 106 VAL A CA 1
ATOM 829 C C . VAL A 1 106 ? 2.965 2.255 -17.308 1.00 95.12 106 VAL A C 1
ATOM 831 O O . VAL A 1 106 ? 1.792 2.334 -16.944 1.00 95.12 106 VAL A O 1
ATOM 834 N N . LEU A 1 107 ? 3.381 2.780 -18.466 1.00 96.81 107 LEU A N 1
ATOM 835 C CA . LEU A 1 107 ? 2.481 3.471 -19.400 1.00 96.81 107 LEU A CA 1
ATOM 836 C C . LEU A 1 107 ? 1.354 2.552 -19.881 1.00 96.81 107 LEU A C 1
ATOM 838 O O . LEU A 1 107 ? 0.181 2.923 -19.815 1.00 96.81 107 LEU A O 1
ATOM 842 N N . ILE A 1 108 ? 1.701 1.338 -20.313 1.00 96.81 108 ILE A N 1
ATOM 843 C CA . ILE A 1 108 ? 0.724 0.345 -20.765 1.00 96.81 108 ILE A CA 1
ATOM 844 C C . ILE A 1 108 ? -0.165 -0.088 -19.595 1.00 96.81 108 ILE A C 1
ATOM 846 O O . ILE A 1 108 ? -1.383 -0.108 -19.752 1.00 96.81 108 ILE A O 1
ATOM 850 N N . ALA A 1 109 ? 0.397 -0.367 -18.414 1.00 96.19 109 ALA A N 1
ATOM 851 C CA . ALA A 1 109 ? -0.386 -0.741 -17.236 1.00 96.19 109 ALA A CA 1
ATOM 852 C C . ALA A 1 109 ? -1.377 0.361 -16.843 1.00 96.19 109 ALA A C 1
ATOM 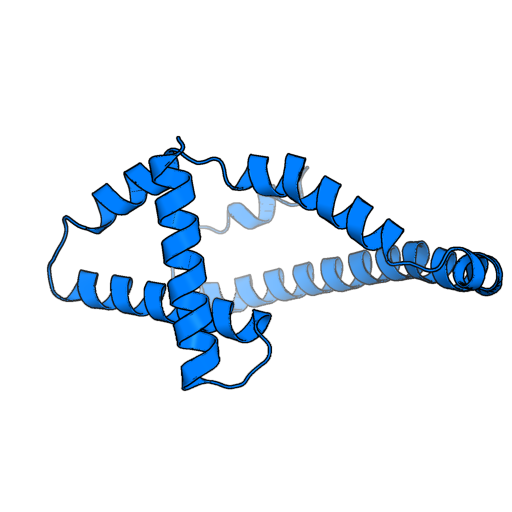854 O O . ALA A 1 109 ? -2.541 0.072 -16.586 1.00 96.19 109 ALA A O 1
ATOM 855 N N . THR A 1 110 ? -0.953 1.625 -16.869 1.00 95.75 110 THR A N 1
ATOM 856 C CA . THR A 1 110 ? -1.811 2.770 -16.535 1.00 95.75 110 THR A CA 1
ATOM 857 C C . THR A 1 110 ? -2.932 2.934 -17.558 1.00 95.75 110 THR A C 1
ATOM 859 O O . THR A 1 110 ? -4.087 3.103 -17.175 1.00 95.75 110 THR A O 1
ATOM 862 N N . ALA A 1 111 ? -2.629 2.821 -18.854 1.00 96.00 111 ALA A N 1
ATOM 863 C CA . ALA A 1 111 ? -3.633 2.910 -19.912 1.00 96.00 111 ALA A CA 1
ATOM 864 C C . ALA A 1 111 ? -4.638 1.745 -19.861 1.00 96.00 111 ALA A C 1
ATOM 866 O O . ALA A 1 111 ? -5.846 1.955 -19.981 1.00 96.00 111 ALA A O 1
ATOM 867 N N . VAL A 1 112 ? -4.158 0.518 -19.646 1.00 96.75 112 VAL A N 1
ATOM 868 C CA . VAL A 1 112 ? -4.996 -0.687 -19.573 1.00 96.75 112 VAL A CA 1
ATOM 869 C C . VAL A 1 112 ? -5.855 -0.677 -18.312 1.00 96.75 112 VAL A C 1
ATOM 871 O O . VAL A 1 112 ? -7.071 -0.800 -18.412 1.00 96.75 112 VAL A O 1
ATOM 874 N N . ILE A 1 113 ? -5.261 -0.475 -17.134 1.00 96.06 113 ILE A N 1
ATOM 875 C CA . ILE A 1 113 ? -6.003 -0.433 -15.866 1.00 96.06 113 ILE A CA 1
ATOM 876 C C . ILE A 1 113 ? -6.966 0.758 -15.860 1.00 96.06 113 ILE A C 1
ATOM 878 O O . ILE A 1 113 ? -8.117 0.596 -15.467 1.00 96.06 113 ILE A O 1
ATOM 882 N N . GLY A 1 114 ? -6.542 1.929 -16.347 1.00 93.69 114 GLY A N 1
ATOM 883 C CA . GLY A 1 114 ? -7.385 3.122 -16.434 1.00 93.69 114 GLY A CA 1
ATOM 884 C C . GLY A 1 114 ? -8.586 2.939 -17.365 1.00 93.69 114 GLY A C 1
ATOM 885 O O . GLY A 1 114 ? -9.715 3.245 -16.981 1.00 93.69 114 GLY A O 1
ATOM 886 N N . SER A 1 115 ? -8.378 2.381 -18.563 1.00 92.62 115 SER A N 1
ATOM 887 C CA . SER A 1 115 ? -9.476 2.103 -19.503 1.00 92.62 115 SER A CA 1
ATOM 888 C C . SER A 1 115 ? -10.414 1.006 -18.994 1.00 92.62 115 SER A C 1
ATOM 890 O O . SER A 1 115 ? -11.631 1.186 -19.026 1.00 92.62 115 SER A O 1
ATOM 892 N N . LEU A 1 116 ? -9.882 -0.095 -18.453 1.00 92.38 116 LEU A N 1
ATOM 893 C CA . LEU A 1 116 ? -10.687 -1.157 -17.841 1.00 92.38 116 LEU A CA 1
ATOM 894 C C . LEU A 1 116 ? -11.507 -0.631 -16.664 1.00 92.38 116 LEU A C 1
ATOM 896 O O . LEU A 1 116 ? -12.701 -0.912 -16.590 1.00 92.38 116 LEU A O 1
ATOM 900 N N . ALA A 1 117 ? -10.902 0.164 -15.777 1.00 91.00 117 ALA A N 1
ATOM 901 C CA . ALA A 1 117 ? -11.610 0.788 -14.668 1.00 91.00 117 ALA A CA 1
ATOM 902 C C . ALA A 1 117 ? -12.749 1.677 -15.178 1.00 91.00 117 ALA A C 1
ATOM 904 O O . ALA A 1 117 ? -13.858 1.570 -14.665 1.00 91.00 117 ALA A O 1
ATOM 905 N N . TYR A 1 118 ? -12.529 2.483 -16.222 1.00 86.50 118 TYR A N 1
ATOM 906 C CA . TYR A 1 118 ? -13.580 3.309 -16.822 1.00 86.50 118 TYR A CA 1
ATOM 907 C C . TYR A 1 118 ? -14.769 2.474 -17.329 1.00 86.50 118 TYR A C 1
ATOM 909 O O . TYR A 1 118 ? -15.918 2.764 -16.987 1.00 86.50 118 TYR A O 1
ATOM 917 N N . TYR A 1 119 ? -14.512 1.395 -18.077 1.00 87.75 119 TYR A N 1
ATOM 918 C CA . TYR A 1 119 ? -15.575 0.507 -18.564 1.00 87.75 119 TYR A CA 1
ATOM 919 C C . TYR A 1 119 ? -16.288 -0.238 -17.431 1.00 87.75 119 TYR A C 1
ATOM 921 O O . TYR A 1 119 ? -17.515 -0.343 -17.442 1.00 87.75 119 TYR A O 1
ATOM 929 N N . ILE A 1 120 ? -15.545 -0.723 -16.433 1.00 86.88 120 ILE A N 1
ATOM 930 C CA . ILE A 1 120 ? -16.118 -1.403 -15.267 1.00 86.88 120 ILE A CA 1
ATOM 931 C C . ILE A 1 120 ? -16.969 -0.426 -14.455 1.00 86.88 120 ILE A C 1
ATOM 933 O O . ILE A 1 120 ? -18.093 -0.771 -14.114 1.00 86.88 120 ILE A O 1
ATOM 937 N N . PHE A 1 121 ? -16.507 0.798 -14.188 1.00 82.00 121 PHE A N 1
ATOM 938 C CA . PHE A 1 121 ? -17.305 1.808 -13.487 1.00 82.00 121 PHE A CA 1
ATOM 939 C C . PHE A 1 121 ? -18.570 2.181 -14.264 1.00 82.00 121 PHE A C 1
ATOM 941 O O . PHE A 1 121 ? -19.626 2.334 -13.651 1.00 82.00 121 PHE A O 1
ATOM 948 N N . ALA A 1 122 ? -18.507 2.266 -15.596 1.00 79.62 122 ALA A N 1
ATOM 949 C CA . ALA A 1 122 ? -19.689 2.490 -16.426 1.00 79.62 122 ALA A CA 1
ATOM 950 C C . ALA A 1 122 ? -20.702 1.331 -16.316 1.00 79.62 122 ALA A C 1
ATOM 952 O O . ALA A 1 122 ? -21.898 1.569 -16.138 1.00 79.62 122 ALA A O 1
ATOM 953 N N . LEU A 1 123 ? -20.231 0.079 -16.351 1.00 77.31 123 LEU A N 1
ATOM 954 C CA . LEU A 1 123 ? -21.077 -1.114 -16.223 1.00 77.31 123 LEU A CA 1
ATOM 955 C C . LEU A 1 123 ? -21.633 -1.293 -14.805 1.00 77.31 123 LEU A C 1
ATOM 957 O O . LEU A 1 123 ? -22.820 -1.561 -14.635 1.00 77.31 123 LEU A O 1
ATOM 961 N N . VAL A 1 124 ? -20.808 -1.099 -13.777 1.00 76.69 124 VAL A N 1
ATOM 962 C CA . VAL A 1 124 ? -21.212 -1.168 -12.367 1.00 76.69 124 VAL A CA 1
ATOM 963 C C . VAL A 1 124 ? -22.209 -0.056 -12.051 1.00 76.69 124 VAL A C 1
ATOM 965 O O . VAL A 1 124 ? -23.206 -0.325 -11.388 1.00 76.69 124 VAL A O 1
ATOM 968 N N . CYS A 1 125 ? -22.026 1.160 -12.577 1.00 63.00 125 CYS A N 1
ATOM 969 C CA . CYS A 1 125 ? -23.013 2.232 -12.436 1.00 63.00 125 CYS A CA 1
ATOM 970 C C . CYS A 1 125 ? -24.347 1.865 -13.109 1.00 63.00 125 CYS A C 1
ATOM 972 O O . CYS A 1 125 ? -25.399 2.120 -12.535 1.00 63.00 125 CYS A O 1
ATOM 974 N N . ALA A 1 126 ? -24.335 1.190 -14.262 1.00 61.50 126 ALA A N 1
ATOM 975 C CA . ALA A 1 126 ? -25.565 0.717 -14.899 1.00 61.50 126 ALA A CA 1
ATOM 976 C C . ALA A 1 126 ? -26.255 -0.434 -14.129 1.00 61.50 126 ALA A C 1
ATOM 978 O O . ALA A 1 126 ? -27.484 -0.475 -14.056 1.00 61.50 126 ALA A O 1
ATOM 979 N N . VAL A 1 127 ? -25.486 -1.360 -13.541 1.00 63.22 127 VAL A N 1
ATOM 980 C CA . VAL A 1 127 ? -26.004 -2.583 -12.893 1.00 63.22 127 VAL A CA 1
ATOM 981 C C . VAL A 1 127 ? -26.372 -2.370 -11.418 1.00 63.22 127 VAL A C 1
ATOM 983 O O . VAL A 1 127 ? -27.463 -2.758 -11.001 1.00 63.22 127 VAL A O 1
ATOM 986 N N . VAL A 1 128 ? -25.510 -1.728 -10.621 1.00 59.44 128 VAL A N 1
ATOM 987 C CA . VAL A 1 128 ? -25.731 -1.497 -9.176 1.00 59.44 128 VAL A CA 1
ATOM 988 C C . VAL A 1 128 ? -26.820 -0.453 -8.939 1.00 59.44 128 VAL A C 1
ATOM 990 O O . VAL A 1 128 ? -27.661 -0.618 -8.055 1.00 59.44 128 VAL A O 1
ATOM 993 N N . PHE A 1 129 ? -26.864 0.599 -9.758 1.00 51.06 129 PHE A N 1
ATOM 994 C CA . PHE A 1 129 ? -27.844 1.676 -9.605 1.00 51.06 129 PHE A CA 1
ATOM 995 C C . PHE A 1 129 ? -29.274 1.230 -9.954 1.00 51.06 129 PHE A C 1
ATOM 997 O O . PHE A 1 129 ? -30.243 1.788 -9.447 1.00 51.06 129 PHE A O 1
ATOM 1004 N N . ARG A 1 130 ? -29.425 0.161 -10.752 1.00 52.34 130 ARG A N 1
ATOM 1005 C CA . ARG A 1 130 ? -30.727 -0.467 -11.014 1.00 52.34 130 ARG A CA 1
ATOM 1006 C C . ARG A 1 130 ? -31.303 -1.188 -9.787 1.00 52.34 130 ARG A C 1
ATOM 1008 O O . ARG A 1 130 ? -32.519 -1.339 -9.720 1.00 52.34 130 ARG A O 1
ATOM 1015 N N . TRP A 1 131 ? -30.460 -1.633 -8.850 1.00 51.06 131 TRP A N 1
ATOM 1016 C CA . TRP A 1 131 ? -30.857 -2.505 -7.737 1.00 51.06 131 TRP A CA 1
ATOM 1017 C C . TRP A 1 131 ? -30.999 -1.811 -6.372 1.00 51.06 131 TRP A C 1
ATOM 1019 O O . TRP A 1 131 ? -31.741 -2.338 -5.548 1.00 51.06 131 TRP A O 1
ATOM 1029 N N . LEU A 1 132 ? -30.332 -0.674 -6.100 1.00 56.97 132 LEU A N 1
ATOM 1030 C CA . LEU A 1 132 ? -30.187 -0.198 -4.707 1.00 56.97 132 LEU A CA 1
ATOM 1031 C C . LEU A 1 132 ? -30.705 1.215 -4.341 1.00 56.97 132 LEU A C 1
ATOM 1033 O O . LEU A 1 132 ? -30.924 1.436 -3.153 1.00 56.97 132 LEU A O 1
ATOM 1037 N N . TRP A 1 133 ? -30.880 2.197 -5.247 1.00 43.75 133 TRP A N 1
ATOM 1038 C CA . TRP A 1 133 ? -31.105 3.594 -4.793 1.00 43.75 133 TRP A CA 1
ATOM 1039 C C . TRP A 1 133 ? -31.634 4.572 -5.879 1.00 43.75 133 TRP A C 1
ATOM 1041 O O . TRP A 1 133 ? -31.092 4.573 -6.980 1.00 43.75 133 TRP A O 1
ATOM 1051 N N . PRO A 1 134 ? -32.620 5.464 -5.606 1.00 52.22 134 PRO A N 1
ATOM 1052 C CA . PRO A 1 134 ? -33.171 6.413 -6.589 1.00 52.22 134 PRO A CA 1
ATOM 1053 C C . PRO A 1 134 ? -32.505 7.817 -6.624 1.00 52.22 134 PRO A C 1
ATOM 1055 O O . PRO A 1 134 ? -33.125 8.760 -7.111 1.00 52.22 134 PRO A O 1
ATOM 1058 N N . TRP A 1 135 ? -31.272 8.019 -6.130 1.00 44.97 135 TRP A N 1
ATOM 1059 C CA . TRP A 1 135 ? -30.640 9.363 -6.107 1.00 44.97 135 TRP A CA 1
ATOM 1060 C C . TRP A 1 135 ? -29.682 9.655 -7.272 1.00 44.97 135 TRP A C 1
ATOM 1062 O O . TRP A 1 135 ? -28.783 8.866 -7.526 1.00 44.97 135 TRP A O 1
ATOM 1072 N N . PRO A 1 136 ? -29.758 10.835 -7.913 1.00 49.66 136 PRO A N 1
ATOM 1073 C CA . PRO A 1 136 ? -29.226 11.089 -9.251 1.00 49.66 136 PRO A CA 1
ATOM 1074 C C . PRO A 1 136 ? -27.703 10.924 -9.407 1.00 49.66 136 PRO A C 1
ATOM 1076 O O . PRO A 1 136 ? -26.900 11.422 -8.617 1.00 49.66 136 PRO A O 1
ATOM 1079 N N . CYS A 1 137 ? -27.327 10.300 -10.529 1.00 50.56 137 CYS A N 1
ATOM 1080 C CA . CYS A 1 137 ? -25.979 10.090 -11.067 1.00 50.56 137 CYS A CA 1
ATOM 1081 C C . CYS A 1 137 ? -25.229 11.403 -11.395 1.00 50.56 137 CYS A C 1
ATOM 1083 O O . CYS A 1 137 ? -24.953 11.696 -12.560 1.00 50.56 137 CYS A O 1
ATOM 1085 N N . ARG A 1 138 ? -24.898 12.225 -10.395 1.00 50.44 138 ARG A N 1
ATOM 1086 C CA . ARG A 1 138 ? -24.153 13.484 -10.604 1.00 50.44 138 ARG A CA 1
ATOM 1087 C C . ARG A 1 138 ? -22.630 13.336 -10.462 1.00 50.44 138 ARG A C 1
ATOM 1089 O O . ARG A 1 138 ? -21.902 14.127 -11.048 1.00 50.44 138 ARG A O 1
ATOM 1096 N N . TRP A 1 139 ? -22.149 12.301 -9.771 1.00 47.44 139 TRP A N 1
ATOM 1097 C CA . TRP A 1 139 ? -20.724 12.115 -9.445 1.00 47.44 139 TRP A CA 1
ATOM 1098 C C . TRP A 1 139 ? -19.843 11.574 -10.584 1.00 47.44 139 TRP A C 1
ATOM 1100 O O . TRP A 1 139 ? -18.651 11.852 -10.614 1.00 47.44 139 TRP A O 1
ATOM 1110 N N . VAL A 1 140 ? -20.397 10.843 -11.557 1.00 51.31 140 VAL A N 1
ATOM 1111 C CA . VAL A 1 140 ? -19.597 10.306 -12.682 1.00 51.31 140 VAL A CA 1
ATOM 1112 C C . VAL A 1 140 ? -19.272 11.386 -13.720 1.00 51.31 140 VAL A C 1
ATOM 1114 O O . VAL A 1 140 ? -18.235 11.329 -14.372 1.00 51.31 140 VAL A O 1
ATOM 1117 N N . ARG A 1 141 ? -20.118 12.416 -13.850 1.00 47.47 141 ARG A N 1
ATOM 1118 C CA . ARG A 1 141 ? -19.932 13.476 -14.853 1.00 47.47 141 ARG A CA 1
ATOM 1119 C C . ARG A 1 141 ? -18.894 14.531 -14.439 1.00 47.47 141 ARG A C 1
ATOM 1121 O O . ARG A 1 141 ? -18.413 15.260 -15.297 1.00 47.47 141 ARG A O 1
ATOM 1128 N N . SER A 1 142 ? -18.537 14.609 -13.153 1.00 48.22 142 SER A N 1
ATOM 1129 C CA . SER A 1 142 ? -17.518 15.540 -12.644 1.00 48.22 142 SER A CA 1
ATOM 1130 C C . SER A 1 142 ? -16.081 15.036 -12.805 1.00 48.22 142 SER A C 1
ATOM 1132 O O . SER A 1 142 ? -15.172 15.852 -12.821 1.00 48.22 142 SER A O 1
ATOM 1134 N N . VAL A 1 143 ? -15.859 13.724 -12.956 1.00 52.84 143 VAL A N 1
ATOM 1135 C CA . VAL A 1 143 ? -14.503 13.151 -13.106 1.00 52.84 143 VAL A CA 1
ATOM 1136 C C . VAL A 1 143 ? -13.997 13.237 -14.554 1.00 52.84 143 VAL A C 1
ATOM 1138 O O . VAL A 1 143 ? -12.798 13.250 -14.788 1.00 52.84 143 VAL A O 1
ATOM 1141 N N . THR A 1 144 ? -14.891 13.362 -15.537 1.00 47.50 144 THR A N 1
ATOM 1142 C CA . THR A 1 144 ? -14.539 13.502 -16.963 1.00 47.50 144 THR A CA 1
ATOM 1143 C C . THR A 1 144 ? -14.371 14.953 -17.436 1.00 47.50 144 THR A C 1
ATOM 1145 O O . THR A 1 144 ? -14.189 15.168 -18.629 1.00 47.50 144 THR A O 1
ATOM 1148 N N . CYS A 1 145 ? -14.481 15.948 -16.546 1.00 32.94 145 CYS A N 1
ATOM 1149 C CA . CYS A 1 145 ? -14.458 17.376 -16.903 1.00 32.94 145 CYS A CA 1
ATOM 1150 C C . CYS A 1 145 ? -13.387 18.203 -16.160 1.00 32.94 145 CYS A C 1
ATOM 1152 O O . CYS A 1 145 ? -13.551 19.416 -16.035 1.00 32.94 145 CYS A O 1
ATOM 1154 N N . CYS A 1 146 ? -12.310 17.561 -15.698 1.00 33.50 146 CYS A N 1
ATOM 1155 C CA . CYS A 1 146 ? -11.044 18.215 -15.351 1.00 33.50 146 CYS A CA 1
ATOM 1156 C C . CYS A 1 146 ? -9.918 17.603 -16.183 1.00 33.50 146 CYS A C 1
ATOM 1158 O O . CYS A 1 146 ? -9.938 16.362 -16.348 1.00 33.50 146 CYS A O 1
#

Organism: Pseudomonas fluorescens (NCBI:txid294)

Foldseek 3Di:
DVVLVVVVVVVQVVQQVVQVVPPVDDSVVSSVVSVVVVVVVVVVVVVVPDVPPVVVVCVSPVVDPPVCCCVVPVVVVVVVVVVVVDDPVVCVVCVPVVVCCVPVVVVVCCVVVVVVVVVVCVVCCVPVVVPDDDDDPPVVVVVVPD

Radius of gyration: 22.27 Å; chains: 1; bounding box: 60×38×46 Å

pLDDT: mean 75.67, std 14.75, range [32.94, 96.81]

Sequence (146 aa):
MLELVAAFICLTTLLTYVNFRFIGLPPTIGVMVTALMFSLLLQGLSFIGYPGLEERVQQLIGQIDFGDLLMNWMLSFLLFAGALHVNLNDLRSHRWPIGLLATFGVLIATAVIGSLAYYIFALVCAVVFRWLWPWPCRWVRSVTCC

InterPro domains:
  IPR006153 Cation/H+ exchanger, transmembrane domain [PF00999] (11-121)